Protein 2R18 (pdb70)

Structure (mmCIF, N/CA/C/O backbone):
data_2R18
#
_entry.id   2R18
#
_cell.length_a   68.316
_cell.length_b   68.316
_cell.length_c   71.295
_cell.angle_alpha   90.00
_cell.angle_beta   90.00
_cell.angle_gamma   90.00
#
_symmetry.space_group_name_H-M   'P 41 21 2'
#
loop_
_entity.id
_entity.type
_entity.pdbx_description
1 polymer 'Capsid assembly protein VP3'
2 water water
#
loop_
_atom_site.group_PDB
_atom_site.id
_atom_site.type_symbol
_atom_site.label_atom_id
_atom_site.label_alt_id
_atom_site.label_comp_id
_atom_site.label_asym_id
_atom_site.label_entity_id
_atom_site.label_seq_id
_atom_site.pdbx_PDB_ins_code
_atom_site.Cartn_x
_atom_site.Cartn_y
_atom_site.Cartn_z
_atom_site.occupancy
_atom_site.B_iso_or_equiv
_atom_site.auth_seq_id
_atom_site.auth_comp_id
_atom_site.auth_asym_id
_atom_site.auth_atom_id
_atom_site.pdbx_PDB_model_num
ATOM 1 N N . THR A 1 10 ? 52.996 -12.993 46.614 1.00 67.40 92 THR A 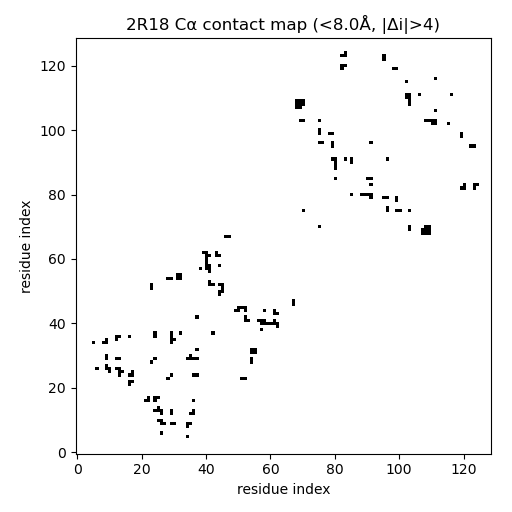N 1
ATOM 2 C CA . THR A 1 10 ? 51.822 -13.376 47.458 1.00 67.40 92 THR A CA 1
ATOM 3 C C . THR A 1 10 ? 50.508 -13.222 46.686 1.00 67.15 92 THR A C 1
ATOM 4 O O . THR A 1 10 ? 50.289 -12.194 46.039 1.00 67.25 92 THR A O 1
ATOM 8 N N . PRO A 1 11 ? 49.631 -14.247 46.749 1.00 66.89 93 PRO A N 1
ATOM 9 C CA . PRO A 1 11 ? 48.313 -14.188 46.098 1.00 66.48 93 PRO A CA 1
ATOM 10 C C . PRO A 1 11 ? 47.379 -13.122 46.694 1.00 65.94 93 PRO A C 1
ATOM 11 O O . PRO A 1 11 ? 46.410 -12.724 46.045 1.00 65.86 93 PRO A O 1
ATOM 15 N N . GLU A 1 12 ? 47.678 -12.678 47.916 1.00 65.27 94 GLU A N 1
ATOM 16 C CA . GLU A 1 12 ? 46.941 -11.606 48.590 1.00 64.50 94 GLU A CA 1
ATOM 17 C C . GLU A 1 12 ? 47.197 -10.243 47.942 1.00 63.60 94 GLU A C 1
ATOM 18 O O . GLU A 1 12 ? 46.259 -9.495 47.671 1.00 63.39 94 GLU A O 1
ATOM 24 N N . GLU A 1 13 ? 48.467 -9.927 47.702 1.00 62.61 95 GLU A N 1
ATOM 25 C CA . GLU A 1 13 ? 48.841 -8.661 47.082 1.00 61.53 95 GLU A CA 1
ATOM 26 C C . GLU A 1 13 ? 48.447 -8.663 45.607 1.00 60.27 95 GLU A C 1
ATOM 27 O O . GLU A 1 13 ? 48.055 -7.632 45.063 1.00 60.12 95 GLU A O 1
ATOM 33 N N . ALA A 1 14 ? 48.539 -9.836 44.982 1.00 58.86 96 ALA A N 1
ATOM 34 C CA . ALA A 1 14 ? 48.121 -10.043 43.598 1.00 57.69 96 ALA A CA 1
ATOM 35 C C . ALA A 1 14 ? 46.608 -9.914 43.450 1.00 56.77 96 ALA A C 1
ATOM 36 O O . ALA A 1 14 ? 46.099 -9.646 42.358 1.00 56.64 96 ALA A O 1
ATOM 38 N N . GLN A 1 15 ? 45.905 -10.106 44.562 1.00 55.63 97 GLN A N 1
ATOM 39 C CA . GLN A 1 15 ? 44.456 -9.963 44.624 1.00 54.53 97 GLN A CA 1
ATOM 40 C C . GLN A 1 15 ? 44.040 -8.515 44.847 1.00 53.17 97 GLN A C 1
ATOM 41 O O . GLN A 1 15 ? 43.029 -8.071 44.308 1.00 52.75 97 GLN A O 1
ATOM 47 N N . ARG A 1 16 ? 44.820 -7.791 45.648 1.00 51.93 98 ARG A N 1
ATOM 48 C CA . ARG A 1 16 ? 44.568 -6.379 45.926 1.00 50.87 98 ARG A CA 1
ATOM 49 C C . ARG A 1 16 ? 44.867 -5.514 44.703 1.00 49.89 98 ARG A C 1
ATOM 50 O O . ARG A 1 16 ? 44.156 -4.544 44.439 1.00 49.80 98 ARG A O 1
ATOM 58 N N . GLU A 1 17 ? 45.914 -5.874 43.960 1.00 48.61 99 GLU A N 1
ATOM 59 C CA . GLU A 1 17 ? 46.285 -5.158 42.736 1.00 47.68 99 GLU A CA 1
ATOM 60 C C . GLU A 1 17 ? 45.234 -5.344 41.628 1.00 46.41 99 GLU A C 1
ATOM 61 O O . GLU A 1 17 ? 44.825 -4.377 40.984 1.00 46.22 99 GLU A O 1
ATOM 67 N N . LYS A 1 18 ? 44.792 -6.587 41.444 1.00 44.98 100 LYS A N 1
ATOM 68 C CA . LYS A 1 18 ? 43.720 -6.941 40.517 1.00 43.80 100 LYS A CA 1
ATOM 69 C C . LYS A 1 18 ? 42.407 -6.177 40.773 1.00 42.82 100 LYS A C 1
ATOM 70 O O . LYS A 1 18 ? 41.829 -5.629 39.833 1.00 42.53 100 LYS A O 1
ATOM 76 N N . ASP A 1 19 ? 41.942 -6.149 42.029 1.00 41.43 101 ASP A N 1
ATOM 77 C CA . ASP A 1 19 ? 40.760 -5.371 42.418 1.00 40.09 101 ASP A CA 1
ATOM 78 C C . ASP A 1 19 ? 40.932 -3.887 42.138 1.00 38.87 101 ASP A C 1
ATOM 79 O O . ASP A 1 19 ? 40.003 -3.217 41.694 1.00 38.04 101 ASP A O 1
ATOM 84 N N . THR A 1 20 ? 42.124 -3.379 42.436 1.00 37.88 102 THR A N 1
ATOM 85 C CA . THR A 1 20 ? 42.485 -1.983 42.184 1.00 37.05 102 THR A CA 1
ATOM 86 C C . THR A 1 20 ? 42.519 -1.666 40.685 1.00 36.26 102 THR A C 1
ATOM 87 O O . THR A 1 20 ? 42.083 -0.600 40.266 1.00 36.11 102 THR A O 1
ATOM 91 N N . ARG A 1 21 ? 43.041 -2.605 39.902 1.00 35.78 103 ARG A N 1
ATOM 92 C CA . ARG A 1 21 ? 43.125 -2.484 38.450 1.00 35.91 103 ARG A CA 1
ATOM 93 C C . ARG A 1 21 ? 41.719 -2.431 37.839 1.00 35.03 103 ARG A C 1
ATOM 94 O O . ARG A 1 21 ? 41.403 -1.507 37.084 1.00 34.94 103 ARG A O 1
ATOM 102 N N . ILE A 1 22 ? 40.867 -3.391 38.198 1.00 34.34 104 ILE A N 1
ATOM 103 C CA . ILE A 1 22 ? 39.506 -3.440 37.664 1.00 33.69 104 ILE A CA 1
ATOM 104 C C . ILE A 1 22 ? 38.717 -2.199 38.064 1.00 34.19 104 ILE A C 1
ATOM 105 O O . ILE A 1 22 ? 38.017 -1.607 37.242 1.00 34.61 104 ILE A O 1
ATOM 110 N N . SER A 1 23 ? 38.853 -1.799 39.323 1.00 34.46 105 SER A N 1
ATOM 111 C CA . SER A 1 23 ? 38.165 -0.636 39.844 1.00 34.46 105 SER A CA 1
ATOM 112 C C . SER A 1 23 ? 38.569 0.655 39.137 1.00 34.48 105 SER A C 1
ATOM 113 O O . SER A 1 23 ? 37.714 1.458 38.812 1.00 34.76 105 SER A O 1
ATOM 116 N N . LYS A 1 24 ? 39.865 0.856 38.929 1.00 35.17 106 LYS A N 1
ATOM 117 C CA . LYS A 1 24 ? 40.372 2.007 38.171 1.00 36.29 106 LYS A CA 1
ATOM 118 C C . LYS A 1 24 ? 39.772 2.091 36.766 1.00 36.35 106 LYS A C 1
ATOM 119 O O . LYS A 1 24 ? 39.386 3.174 36.316 1.00 36.37 106 LYS A O 1
ATOM 125 N N . LYS A 1 25 ? 39.710 0.944 36.087 1.00 36.52 107 LYS A N 1
ATOM 126 C CA . LYS A 1 25 ? 39.105 0.858 34.764 1.00 36.75 107 LYS A CA 1
ATOM 127 C C . LYS A 1 25 ? 37.645 1.310 34.791 1.00 36.94 107 LYS A C 1
ATOM 128 O O . LYS A 1 25 ? 37.254 2.109 33.964 1.00 36.86 107 LYS A O 1
ATOM 134 N N . MET A 1 26 ? 36.862 0.823 35.757 1.00 37.54 108 MET A N 1
ATOM 135 C CA . MET A 1 26 ? 35.436 1.176 35.875 1.00 38.10 108 MET A CA 1
ATOM 136 C C . MET A 1 26 ? 35.172 2.642 36.216 1.00 38.52 108 MET A C 1
ATOM 137 O O . MET A 1 26 ? 34.231 3.240 35.697 1.00 38.66 108 MET A O 1
ATOM 142 N N . GLU A 1 27 ? 35.979 3.209 37.107 1.00 39.13 109 GLU A N 1
ATOM 143 C CA . GLU A 1 27 ? 35.814 4.608 37.521 1.00 40.52 109 GLU A CA 1
ATOM 144 C C . GLU A 1 27 ? 36.275 5.632 36.456 1.00 40.22 109 GLU A C 1
ATOM 145 O O . GLU A 1 27 ? 35.709 6.728 36.350 1.00 39.87 109 GLU A O 1
ATOM 151 N N . THR A 1 28 ? 37.276 5.258 35.661 1.00 40.45 110 THR A N 1
ATOM 152 C CA . THR A 1 28 ? 37.676 6.046 34.485 1.00 41.08 110 THR A CA 1
ATOM 153 C C . THR A 1 28 ? 36.469 6.239 33.536 1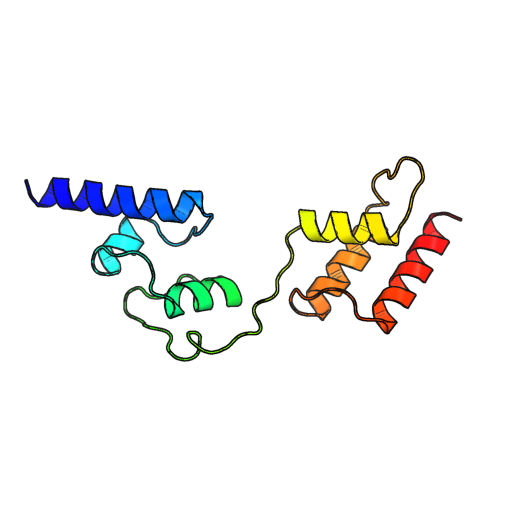.00 41.14 110 THR A C 1
ATOM 154 O O . THR A 1 28 ? 36.305 7.292 32.931 1.00 41.21 110 THR A O 1
ATOM 158 N N . MET A 1 29 ? 35.603 5.229 33.472 1.00 41.34 111 MET A N 1
ATOM 159 C CA . MET A 1 29 ? 34.363 5.279 32.704 1.00 42.08 111 MET A CA 1
ATOM 160 C C . MET A 1 29 ? 33.197 5.947 33.432 1.00 41.14 111 MET A C 1
ATOM 161 O O . MET A 1 29 ? 32.105 6.075 32.872 1.00 41.06 111 MET A O 1
ATOM 166 N N . GLY A 1 30 ? 33.414 6.346 34.687 1.00 40.30 112 GLY A N 1
ATOM 167 C CA . GLY A 1 30 ? 32.376 7.009 35.465 1.00 38.49 112 GLY A CA 1
ATOM 168 C C . GLY A 1 30 ? 31.439 6.016 36.122 1.00 37.71 112 GLY A C 1
ATOM 169 O O . GLY A 1 30 ? 30.325 6.363 36.472 1.00 37.90 112 GLY A O 1
ATOM 170 N N . ILE A 1 31 ? 31.889 4.775 36.273 1.00 36.97 113 ILE A N 1
ATOM 171 C CA . ILE A 1 31 ? 31.108 3.744 36.951 1.00 36.42 113 ILE A CA 1
ATOM 172 C C . ILE A 1 31 ? 31.534 3.758 38.436 1.00 36.45 113 ILE A C 1
ATOM 173 O O . ILE A 1 31 ? 32.409 2.997 38.873 1.00 35.27 113 ILE A O 1
ATOM 178 N N . TYR A 1 32 ? 30.904 4.651 39.194 1.00 36.78 114 TYR A N 1
ATOM 179 C CA . TYR A 1 32 ? 31.459 5.086 40.466 1.00 37.19 114 TYR A CA 1
ATOM 180 C C . TYR A 1 32 ? 31.277 4.103 41.617 1.00 37.37 114 TYR A C 1
ATOM 181 O O . TYR A 1 32 ? 32.059 4.129 42.557 1.00 37.85 114 TYR A O 1
ATOM 190 N N . PHE A 1 33 ? 30.267 3.236 41.552 1.00 37.08 115 PHE A N 1
ATOM 191 C CA . PHE A 1 33 ? 30.057 2.258 42.617 1.00 37.00 115 PHE A CA 1
ATOM 192 C C . PHE A 1 33 ? 31.187 1.205 42.670 1.00 37.17 115 PHE A C 1
ATOM 193 O O . PHE A 1 33 ? 31.45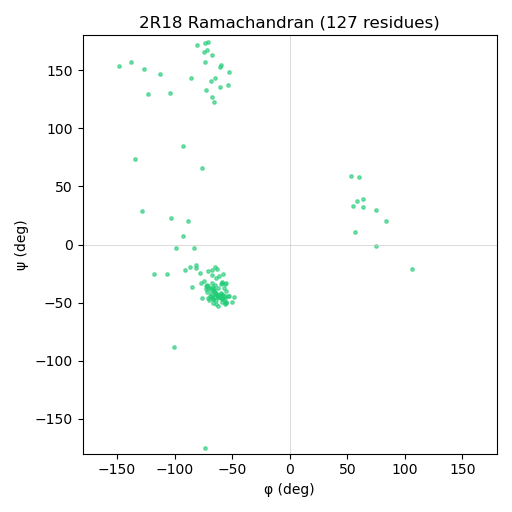2 0.602 43.739 1.00 37.54 115 PHE A O 1
ATOM 201 N N . ALA A 1 34 ? 31.833 0.985 41.524 1.00 35.87 116 ALA A N 1
ATOM 202 C CA . ALA A 1 34 ? 32.843 -0.076 41.368 1.00 35.19 116 ALA A CA 1
ATOM 203 C C . ALA A 1 34 ? 34.186 0.259 42.006 1.00 34.41 116 ALA A C 1
ATOM 204 O O . ALA A 1 34 ? 35.198 0.406 41.309 1.00 35.11 116 ALA A O 1
ATOM 206 N N . THR A 1 35 ? 34.182 0.357 43.337 1.00 32.73 117 THR A N 1
ATOM 207 C CA . THR A 1 35 ? 35.376 0.553 44.148 1.00 30.91 117 THR A CA 1
ATOM 208 C C . THR A 1 35 ? 36.132 -0.761 44.203 1.00 29.95 117 THR A C 1
ATOM 209 O O . THR A 1 35 ? 35.565 -1.778 43.842 1.00 29.79 117 THR A O 1
ATOM 213 N N . PRO A 1 36 ? 37.410 -0.754 44.656 1.00 29.35 118 PRO A N 1
ATOM 214 C CA . PRO A 1 36 ? 38.123 -2.028 44.815 1.00 29.66 118 PRO A CA 1
ATOM 215 C C . PRO A 1 36 ? 37.424 -3.003 45.772 1.00 30.46 118 PRO A C 1
ATOM 216 O O . PRO A 1 36 ? 37.482 -4.215 45.563 1.00 30.70 118 PRO A O 1
ATOM 220 N N . GLU A 1 37 ? 36.753 -2.479 46.797 1.00 31.57 119 GLU A N 1
ATOM 221 C CA . GLU A 1 37 ? 35.995 -3.298 47.755 1.00 31.98 119 GLU A CA 1
ATOM 222 C C . GLU A 1 37 ? 34.738 -3.869 47.103 1.00 32.12 119 GLU A C 1
ATOM 223 O O . GLU A 1 37 ? 34.441 -5.057 47.272 1.00 32.33 119 GLU A O 1
ATOM 229 N N . TRP A 1 38 ? 33.994 -3.037 46.372 1.00 31.95 120 TRP A N 1
ATOM 230 C CA . TRP A 1 38 ? 32.860 -3.557 45.583 1.00 32.43 120 TRP A CA 1
ATOM 231 C C . TRP A 1 38 ? 33.299 -4.697 44.659 1.00 32.45 120 TRP A C 1
ATOM 232 O O . TRP A 1 38 ? 32.615 -5.720 44.582 1.00 32.15 120 TRP A O 1
ATOM 243 N N . VAL A 1 39 ? 34.435 -4.513 43.976 1.00 33.11 121 VAL A N 1
ATOM 244 C CA . VAL A 1 39 ? 35.006 -5.521 43.054 1.00 33.06 121 VAL A CA 1
ATOM 245 C C . VAL A 1 39 ? 35.439 -6.822 43.765 1.00 33.56 121 VAL A C 1
ATOM 246 O O . VAL A 1 39 ? 35.202 -7.931 43.251 1.00 33.44 121 VAL A O 1
ATOM 250 N N . ALA A 1 40 ? 36.075 -6.693 44.933 1.00 33.73 122 ALA A N 1
ATOM 251 C CA . ALA A 1 40 ? 36.396 -7.858 45.782 1.00 33.75 122 ALA A CA 1
ATOM 252 C C . ALA A 1 40 ? 35.123 -8.639 46.119 1.00 33.70 122 ALA A C 1
ATOM 253 O O . ALA A 1 40 ? 35.057 -9.839 45.901 1.00 34.16 122 ALA A O 1
ATOM 255 N N . LEU A 1 41 ? 34.109 -7.937 46.615 1.00 33.56 123 LEU A N 1
ATOM 256 C CA . LEU A 1 41 ? 32.831 -8.535 46.991 1.00 33.56 123 LEU A CA 1
ATOM 257 C C . LEU A 1 41 ? 32.106 -9.200 45.819 1.00 33.88 123 LEU A C 1
ATOM 258 O O . LEU A 1 41 ? 31.300 -10.122 46.014 1.00 34.00 123 LEU A O 1
ATOM 263 N N . ASN A 1 42 ? 32.376 -8.711 44.614 1.00 34.12 124 ASN A N 1
ATOM 264 C CA . ASN A 1 42 ? 31.764 -9.238 43.403 1.00 34.53 124 ASN A CA 1
ATOM 265 C C . ASN A 1 42 ? 32.555 -10.404 42.806 1.00 35.03 124 ASN A C 1
ATOM 266 O O . ASN A 1 42 ? 32.403 -10.737 41.647 1.00 35.86 124 ASN A O 1
ATOM 271 N N . GLY A 1 43 ? 33.390 -11.041 43.615 1.00 35.90 125 GLY A N 1
ATOM 272 C CA . GLY A 1 43 ? 34.171 -12.181 43.164 1.00 35.93 125 GLY A CA 1
ATOM 273 C C . GLY A 1 43 ? 35.329 -11.791 42.271 1.00 36.26 125 GLY A C 1
ATOM 274 O O . GLY A 1 43 ? 35.744 -12.583 41.423 1.00 36.30 125 GLY A O 1
ATOM 275 N N . HIS A 1 44 ? 35.859 -10.582 42.485 1.00 36.51 126 HIS A N 1
ATOM 276 C CA . HIS A 1 44 ? 37.042 -10.067 41.771 1.00 36.85 126 HIS A CA 1
ATOM 277 C C . HIS A 1 44 ? 36.798 -9.905 40.260 1.00 36.60 126 HIS A C 1
ATOM 278 O O . HIS A 1 44 ? 37.663 -10.199 39.438 1.00 36.86 126 HIS A O 1
ATOM 285 N N . ARG A 1 45 ? 35.601 -9.444 39.915 1.00 36.45 127 ARG A N 1
ATOM 286 C CA . ARG A 1 45 ? 35.230 -9.170 38.541 1.00 36.48 127 ARG A CA 1
ATOM 287 C C . ARG A 1 45 ? 34.458 -7.857 38.504 1.00 35.74 127 ARG A C 1
ATOM 288 O O . ARG A 1 45 ? 33.888 -7.421 39.521 1.00 36.20 127 ARG A O 1
ATOM 296 N N . GLY A 1 46 ? 34.449 -7.218 37.340 1.00 34.67 128 GLY A N 1
ATOM 297 C CA . GLY A 1 46 ? 33.677 -6.002 37.143 1.00 33.15 128 GLY A CA 1
ATOM 298 C C . GLY A 1 46 ? 32.214 -6.367 37.119 1.00 32.38 128 GLY A C 1
ATOM 299 O O . GLY A 1 46 ? 31.875 -7.546 37.153 1.00 32.13 128 GLY A O 1
ATOM 300 N N . PRO A 1 47 ? 31.336 -5.359 37.070 1.00 32.40 129 PRO A N 1
ATOM 301 C CA . PRO A 1 47 ? 29.889 -5.605 37.081 1.00 32.48 129 PRO A CA 1
ATOM 302 C C . PRO A 1 47 ? 29.390 -6.352 35.847 1.00 32.54 129 PRO A C 1
ATOM 303 O O . PRO A 1 47 ? 29.920 -6.167 34.742 1.00 32.95 129 PRO A O 1
ATOM 307 N N . SER A 1 48 ? 28.415 -7.229 36.065 1.00 32.06 130 SER A N 1
ATOM 308 C CA . SER A 1 48 ? 27.711 -7.923 35.004 1.00 31.72 130 SER A CA 1
ATOM 309 C C . SER A 1 48 ? 26.797 -6.916 34.295 1.00 30.98 130 SER A C 1
ATOM 310 O O . SER A 1 48 ? 26.621 -5.811 34.790 1.00 31.36 130 SER A O 1
ATOM 313 N N . PRO A 1 49 ? 26.241 -7.277 33.126 1.00 30.56 131 PRO A N 1
ATOM 314 C CA . PRO A 1 49 ? 25.295 -6.400 32.414 1.00 30.27 131 PRO A CA 1
ATOM 315 C C . PRO A 1 49 ? 24.112 -5.900 33.265 1.00 29.59 131 PRO A C 1
ATOM 316 O O . PRO A 1 49 ? 23.762 -4.723 33.195 1.00 29.48 131 PRO A O 1
ATOM 320 N N . GLY A 1 50 ? 23.509 -6.795 34.046 1.00 29.37 132 GLY A N 1
ATOM 321 C CA . GLY A 1 50 ? 22.394 -6.456 34.931 1.00 29.25 132 GLY A CA 1
ATOM 322 C C . GLY A 1 50 ? 22.743 -5.501 36.058 1.00 29.41 132 GLY A C 1
ATOM 323 O O . GLY A 1 50 ? 21.976 -4.592 36.344 1.00 29.40 132 GLY A O 1
ATOM 324 N N . GLN A 1 51 ? 23.900 -5.703 36.686 1.00 29.86 133 GLN A N 1
ATOM 325 C CA . GLN A 1 51 ? 24.398 -4.802 37.739 1.00 30.86 133 GLN A CA 1
ATOM 326 C C . GLN A 1 51 ? 24.640 -3.392 37.213 1.00 31.29 133 GLN A C 1
ATOM 327 O O . GLN A 1 51 ? 24.257 -2.420 37.862 1.00 30.83 133 GLN A O 1
ATOM 333 N N . LEU A 1 52 ? 25.271 -3.282 36.036 1.00 32.21 134 LEU A N 1
ATOM 334 C CA . LEU A 1 52 ? 25.483 -1.971 35.393 1.00 32.68 134 LEU A CA 1
ATOM 335 C C . LEU A 1 52 ? 24.183 -1.252 35.064 1.00 32.60 134 LEU A C 1
ATOM 336 O O . LEU A 1 52 ? 24.053 -0.062 35.327 1.00 33.16 134 LEU A O 1
ATOM 341 N N . LYS A 1 53 ? 23.232 -1.980 34.491 1.00 32.50 135 LYS A N 1
ATOM 342 C CA . LYS A 1 53 ? 21.970 -1.395 34.063 1.00 33.31 135 LYS A CA 1
ATOM 343 C C . LYS A 1 53 ? 21.031 -1.042 35.212 1.00 32.82 135 LYS A C 1
ATOM 344 O O . LYS A 1 53 ? 20.296 -0.058 35.130 1.00 32.28 135 LYS A O 1
ATOM 350 N N . TYR A 1 54 ? 21.029 -1.868 36.256 1.00 33.33 136 TYR A N 1
ATOM 351 C CA . TYR A 1 54 ? 20.382 -1.501 37.519 1.00 33.78 136 TYR A CA 1
ATOM 352 C C . TYR A 1 54 ? 20.934 -0.179 38.054 1.00 33.81 136 TYR A C 1
ATOM 353 O O . TYR A 1 54 ? 20.168 0.722 38.380 1.00 33.87 136 TYR A O 1
ATOM 362 N N . TRP A 1 55 ? 22.257 -0.058 38.129 1.00 33.89 137 TRP A N 1
ATOM 363 C CA . TRP A 1 55 ? 22.867 1.188 38.618 1.00 34.33 137 TRP A CA 1
ATOM 364 C C . TRP A 1 55 ? 22.524 2.378 37.710 1.00 34.71 137 TRP A C 1
ATOM 365 O O . TRP A 1 55 ? 22.047 3.411 38.178 1.00 35.39 137 TRP A O 1
ATOM 376 N N . GLN A 1 56 ? 22.788 2.224 36.421 1.00 34.60 138 GLN A N 1
ATOM 377 C CA . GLN A 1 56 ? 22.464 3.243 35.438 1.00 34.57 138 GLN A CA 1
ATOM 378 C C . GLN A 1 56 ? 21.027 3.782 35.561 1.00 34.34 138 GLN A C 1
ATOM 379 O O . GLN A 1 56 ? 20.823 4.994 35.523 1.00 34.08 138 GLN A O 1
ATOM 385 N N . ASN A 1 57 ? 20.056 2.884 35.721 1.00 34.39 139 ASN A N 1
ATOM 386 C CA . ASN A 1 57 ? 18.632 3.241 35.735 1.00 35.03 139 ASN A CA 1
ATOM 387 C C . ASN A 1 57 ? 18.047 3.663 37.090 1.00 35.50 139 ASN A C 1
ATOM 388 O O . ASN A 1 57 ? 16.979 4.290 37.123 1.00 35.89 139 ASN A O 1
ATOM 393 N N . THR A 1 58 ? 18.713 3.306 38.196 1.00 35.54 140 THR A N 1
ATOM 394 C CA . THR A 1 58 ? 18.231 3.628 39.554 1.00 35.15 140 THR A CA 1
ATOM 395 C C . THR A 1 58 ? 19.183 4.539 40.332 1.00 35.65 140 THR A C 1
ATOM 396 O O . THR A 1 58 ? 18.754 5.253 41.240 1.00 35.83 140 THR A O 1
ATOM 400 N N . ARG A 1 59 ? 20.468 4.498 39.977 1.00 35.96 141 ARG A N 1
ATOM 401 C CA . ARG A 1 59 ? 21.558 5.136 40.747 1.00 36.29 141 ARG A CA 1
ATOM 402 C C . ARG A 1 59 ? 21.684 4.659 42.203 1.00 36.55 141 ARG A C 1
ATOM 403 O O . ARG A 1 59 ? 21.987 5.441 43.103 1.00 36.83 141 ARG A O 1
ATOM 411 N N . GLU A 1 60 ? 21.445 3.370 42.411 1.00 36.59 142 GLU A N 1
ATOM 412 C CA . GLU A 1 60 ? 21.678 2.734 43.696 1.00 37.05 142 GLU A CA 1
ATOM 413 C C . GLU A 1 60 ? 22.822 1.752 43.501 1.00 37.37 142 GLU A C 1
ATOM 414 O O . GLU A 1 60 ? 23.003 1.218 42.396 1.00 37.90 142 GLU A O 1
ATOM 420 N N . ILE A 1 61 ? 23.637 1.566 44.536 1.00 37.09 143 ILE A N 1
ATOM 421 C CA . ILE A 1 61 ? 24.772 0.657 44.447 1.00 36.94 143 ILE A CA 1
ATOM 422 C C . ILE A 1 61 ? 24.228 -0.765 44.271 1.00 37.07 143 ILE A C 1
ATOM 423 O O . ILE A 1 61 ? 23.422 -1.220 45.083 1.00 36.77 143 ILE A O 1
ATOM 428 N N . PRO A 1 62 ? 24.626 -1.449 43.178 1.00 37.06 144 PRO A N 1
ATOM 429 C CA . PRO A 1 62 ? 24.149 -2.821 42.952 1.00 37.33 144 PRO A CA 1
ATOM 430 C C . PRO A 1 62 ? 24.736 -3.741 43.995 1.00 37.41 144 PRO A C 1
ATOM 431 O O . PRO A 1 62 ? 25.912 -3.584 44.349 1.00 37.77 144 PRO A O 1
ATOM 435 N N . ASP A 1 63 ? 23.931 -4.680 44.480 1.00 37.75 145 ASP A N 1
ATOM 436 C CA . ASP A 1 63 ? 24.403 -5.697 45.419 1.00 38.55 145 ASP A CA 1
ATOM 437 C C . ASP A 1 63 ? 25.377 -6.568 44.629 1.00 38.71 145 ASP A C 1
ATOM 438 O O . ASP A 1 63 ? 25.043 -7.019 43.537 1.00 38.50 145 ASP A O 1
ATOM 443 N N . PRO A 1 64 ? 26.610 -6.747 45.145 1.00 39.20 146 PRO A N 1
ATOM 444 C CA . PRO A 1 64 ? 27.576 -7.674 44.543 1.00 39.54 146 PRO A CA 1
ATOM 445 C C . PRO A 1 64 ? 27.059 -9.104 44.462 1.00 40.18 146 PRO A C 1
ATOM 446 O O . PRO A 1 64 ? 27.511 -9.872 43.614 1.00 40.61 146 PRO A O 1
ATOM 450 N N . ASN A 1 65 ? 26.126 -9.454 45.342 1.00 41.03 147 ASN A N 1
ATOM 451 C CA . ASN A 1 65 ? 25.506 -10.777 45.359 1.00 42.01 147 ASN A CA 1
ATOM 452 C C . ASN A 1 65 ? 24.099 -10.825 44.760 1.00 42.67 147 ASN A C 1
ATOM 453 O O . ASN A 1 65 ? 23.310 -11.712 45.092 1.00 42.78 147 ASN A O 1
ATOM 458 N N . GLU A 1 66 ? 23.783 -9.860 43.899 1.00 43.35 148 GLU A N 1
ATOM 459 C CA . GLU A 1 66 ? 22.562 -9.901 43.097 1.00 44.37 148 GLU A CA 1
ATOM 460 C C . GLU A 1 66 ? 22.920 -9.720 41.617 1.00 44.74 148 GLU A C 1
ATOM 461 O O . GLU A 1 66 ? 23.919 -9.083 41.275 1.00 45.05 148 GLU A O 1
ATOM 467 N N . ASP A 1 67 ? 22.091 -10.296 40.756 1.00 45.23 149 ASP A N 1
ATOM 468 C CA . ASP A 1 67 ? 22.368 -10.438 39.330 1.00 45.59 149 ASP A CA 1
ATOM 469 C C . ASP A 1 67 ? 21.531 -9.489 38.457 1.00 45.75 149 ASP A C 1
ATOM 470 O O . ASP A 1 67 ? 21.937 -9.145 37.342 1.00 45.66 149 ASP A O 1
ATOM 475 N N . TYR A 1 68 ? 20.372 -9.083 38.987 1.00 45.79 150 TYR A N 1
ATOM 476 C CA . TYR A 1 68 ? 19.393 -8.144 38.355 1.00 45.73 150 TYR A CA 1
ATOM 477 C C . TYR A 1 68 ? 18.954 -8.544 36.954 1.00 46.18 150 TYR A C 1
ATOM 478 O O . TYR A 1 68 ? 19.127 -7.807 36.001 1.00 46.05 150 TYR A O 1
ATOM 487 N N . LEU A 1 69 ? 18.368 -9.735 36.856 1.00 46.98 151 LEU A N 1
ATOM 488 C CA . LEU A 1 69 ? 17.937 -10.307 35.57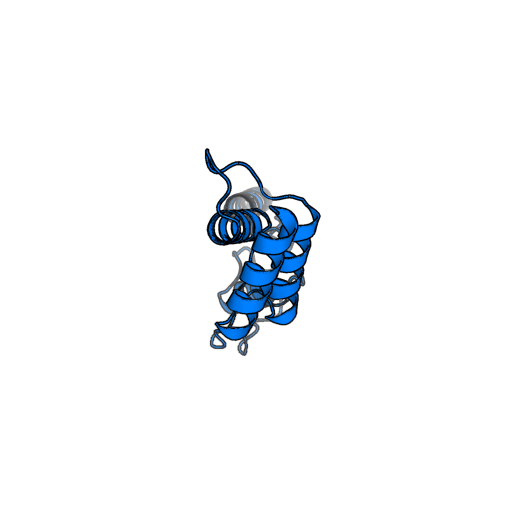4 1.00 47.86 151 LEU A CA 1
ATOM 489 C C . LEU A 1 69 ? 16.840 -9.515 34.843 1.00 48.45 151 LEU A C 1
ATOM 490 O O . LEU A 1 69 ? 16.688 -9.646 33.622 1.00 48.62 151 LEU A O 1
ATOM 495 N N . ASP A 1 70 ? 16.083 -8.672 35.582 1.00 49.38 152 ASP A N 1
ATOM 496 C CA . ASP A 1 70 ? 15.017 -7.884 34.973 1.00 50.26 152 ASP A CA 1
ATOM 497 C C . ASP A 1 70 ? 15.575 -6.637 34.298 1.00 50.62 152 ASP A C 1
ATOM 498 O O . ASP A 1 70 ? 14.908 -6.027 33.466 1.00 50.97 152 ASP A O 1
ATOM 503 N N . TYR A 1 71 ? 16.798 -6.268 34.662 1.00 51.28 153 TYR A N 1
ATOM 504 C CA . TYR A 1 71 ? 17.454 -5.080 34.132 1.00 51.82 153 TYR A CA 1
ATOM 505 C C . TYR A 1 71 ? 18.427 -5.440 32.999 1.00 52.55 153 TYR A C 1
ATOM 506 O O . TYR A 1 71 ? 19.032 -4.558 32.385 1.00 52.43 153 TYR A O 1
ATOM 515 N N . VAL A 1 72 ? 18.573 -6.740 32.732 1.00 53.56 154 VAL A N 1
ATOM 516 C CA . VAL A 1 72 ? 19.431 -7.241 31.659 1.00 54.67 154 VAL A CA 1
ATOM 517 C C . VAL A 1 72 ? 18.713 -7.038 30.317 1.00 55.53 154 VAL A C 1
ATOM 518 O O . VAL A 1 72 ? 19.358 -6.772 29.300 1.00 55.63 154 VAL A O 1
ATOM 522 N N . HIS A 1 73 ? 17.384 -7.147 30.325 1.00 56.61 155 HIS A N 1
ATOM 523 C CA . HIS A 1 73 ? 16.587 -6.992 29.102 1.00 57.60 155 HIS A CA 1
ATOM 524 C C . HIS A 1 73 ? 15.424 -5.995 29.202 1.00 58.14 155 HIS A C 1
ATOM 525 O O . HIS A 1 73 ? 14.409 -6.134 28.509 1.00 58.32 155 HIS A O 1
ATOM 532 N N . ALA A 1 74 ? 15.581 -4.997 30.066 1.00 58.77 156 ALA A N 1
ATOM 533 C CA . ALA A 1 74 ? 14.711 -3.825 30.061 1.00 59.32 156 ALA A CA 1
ATOM 534 C C . ALA A 1 74 ? 15.512 -2.698 29.428 1.00 59.57 156 ALA A C 1
ATOM 535 O O . ALA A 1 74 ? 16.664 -2.471 29.818 1.00 59.58 156 ALA A O 1
ATOM 537 N N . GLU A 1 75 ? 14.920 -2.003 28.451 1.00 59.73 157 GLU A N 1
ATOM 538 C CA . GLU A 1 75 ? 15.649 -0.951 27.726 1.00 59.72 157 GLU A CA 1
ATOM 539 C C . GLU A 1 75 ? 14.881 0.368 27.510 1.00 59.34 157 GLU A C 1
ATOM 540 O O . GLU A 1 75 ? 14.429 0.671 26.401 1.00 59.45 157 GLU A O 1
ATOM 546 N N . LYS A 1 76 ? 14.737 1.135 28.590 1.00 58.73 158 LYS A N 1
ATOM 547 C CA . LYS A 1 76 ? 14.310 2.535 28.522 1.00 58.04 158 LYS A CA 1
ATOM 548 C C . LYS A 1 76 ? 15.605 3.354 28.652 1.00 57.26 158 LYS A C 1
ATOM 549 O O . LYS A 1 76 ? 16.228 3.694 27.646 1.00 57.45 158 LYS A O 1
ATOM 555 N N . SER A 1 77 ? 16.001 3.651 29.890 1.00 56.07 159 SER A N 1
ATOM 556 C CA . SER A 1 77 ? 17.389 4.001 30.250 1.00 54.91 159 SER A CA 1
ATOM 557 C C . SER A 1 77 ? 17.935 5.392 29.885 1.00 53.70 159 SER A C 1
ATOM 558 O O . SER A 1 77 ? 19.085 5.707 30.242 1.00 53.82 159 SER A O 1
ATOM 561 N N . ARG A 1 78 ? 17.127 6.220 29.219 1.00 51.56 160 ARG 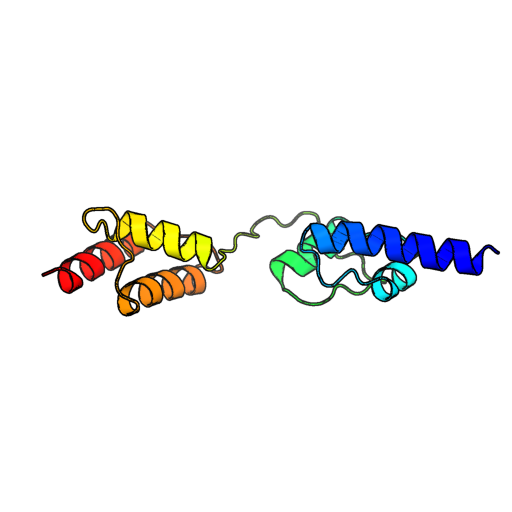A N 1
ATOM 562 C CA . ARG A 1 78 ? 17.550 7.577 28.841 1.00 49.82 160 ARG A CA 1
ATOM 563 C C . ARG A 1 78 ? 17.643 8.582 30.012 1.00 47.87 160 ARG A C 1
ATOM 564 O O . ARG A 1 78 ? 16.728 8.683 30.825 1.00 47.18 160 ARG A O 1
ATOM 572 N N . LEU A 1 79 ? 18.759 9.314 30.062 1.00 46.20 161 LEU A N 1
ATOM 573 C CA . LEU A 1 79 ? 19.051 10.340 31.080 1.00 45.26 161 LEU A CA 1
ATOM 574 C C . LEU A 1 79 ? 19.905 11.458 30.484 1.00 44.77 161 LEU A C 1
ATOM 575 O O . LEU A 1 79 ? 20.647 11.212 29.544 1.00 45.25 161 LEU A O 1
ATOM 580 N N . ALA A 1 80 ? 19.815 12.667 31.043 1.00 43.91 162 ALA A N 1
ATOM 581 C CA . ALA A 1 80 ? 20.578 13.824 30.562 1.00 43.18 162 ALA A CA 1
ATOM 582 C C . ALA A 1 80 ? 21.462 14.470 31.626 1.00 43.01 162 ALA A C 1
ATOM 583 O O . ALA A 1 80 ? 21.011 14.789 32.723 1.00 42.90 162 ALA A O 1
ATOM 585 N N . SER A 1 81 ? 22.726 14.675 31.286 1.00 42.80 163 SER A N 1
ATOM 586 C CA . SER A 1 81 ? 23.614 15.463 32.118 1.00 43.02 163 SER A CA 1
ATOM 587 C C . SER A 1 81 ? 23.251 16.945 31.992 1.00 43.21 163 SER A C 1
ATOM 588 O O . SER A 1 81 ? 22.394 17.308 31.177 1.00 43.08 163 SER A O 1
ATOM 591 N N . GLU A 1 82 ? 23.889 17.796 32.795 1.00 43.47 164 GLU A N 1
ATOM 592 C CA . GLU A 1 82 ? 23.665 19.243 32.686 1.00 44.26 164 GLU A CA 1
ATOM 593 C C . GLU A 1 82 ? 24.274 19.842 31.410 1.00 44.09 164 GLU A C 1
ATOM 594 O O . GLU A 1 82 ? 23.842 20.902 30.953 1.00 43.96 164 GLU A O 1
ATOM 600 N N . GLU A 1 83 ? 25.267 19.153 30.844 1.00 44.24 165 GLU A N 1
ATOM 601 C CA . GLU A 1 83 ? 25.819 19.512 29.538 1.00 44.29 165 GLU A CA 1
ATOM 602 C C . GLU A 1 83 ? 24.786 19.285 28.450 1.00 43.61 165 GLU A C 1
ATOM 603 O O . GLU A 1 83 ? 24.536 20.178 27.651 1.00 43.58 165 GLU A O 1
ATOM 609 N N . GLN A 1 84 ? 24.187 18.095 28.429 1.00 42.98 166 GLN A N 1
ATOM 610 C CA . GLN A 1 84 ? 23.142 17.780 27.453 1.00 42.92 166 GLN A CA 1
ATOM 611 C C . GLN A 1 84 ? 21.971 18.756 27.558 1.00 41.72 166 GLN A C 1
ATOM 612 O O . GLN A 1 84 ? 21.499 19.268 26.544 1.00 42.08 166 GLN A O 1
ATOM 618 N N . ILE A 1 85 ? 21.523 19.025 28.785 1.00 40.79 167 ILE A N 1
ATOM 619 C CA . ILE A 1 85 ? 20.457 20.006 29.025 1.00 39.54 167 ILE A CA 1
ATOM 620 C C . ILE A 1 85 ? 20.828 21.393 28.485 1.00 39.00 167 ILE A C 1
ATOM 621 O O . ILE A 1 85 ? 20.004 22.045 27.859 1.00 39.00 167 ILE A O 1
ATOM 626 N N . LEU A 1 86 ? 22.067 21.824 28.708 1.00 38.43 168 LEU A N 1
ATOM 627 C CA . LEU A 1 86 ? 22.541 23.122 28.217 1.00 37.93 168 LEU A CA 1
ATOM 628 C C . LEU A 1 86 ? 22.653 23.191 26.687 1.00 37.94 168 LEU A C 1
ATOM 629 O O . LEU A 1 86 ? 22.435 24.256 26.093 1.00 37.90 168 LEU A O 1
ATOM 634 N N . ARG A 1 87 ? 22.992 22.070 26.057 1.00 37.74 169 ARG A N 1
ATOM 635 C CA . ARG A 1 87 ? 23.072 22.022 24.599 1.00 37.89 169 ARG A CA 1
ATOM 636 C C . ARG A 1 87 ? 21.673 22.040 23.972 1.00 37.68 169 ARG A C 1
ATOM 637 O O . ARG A 1 87 ? 21.455 22.687 22.948 1.00 37.84 169 ARG A O 1
ATOM 639 N N . ALA A 1 88 ? 20.731 21.345 24.605 1.00 37.31 170 ALA A N 1
ATOM 640 C CA . ALA A 1 88 ? 19.329 21.372 24.198 1.00 36.68 170 ALA A CA 1
ATOM 641 C C . ALA A 1 88 ? 18.719 22.767 24.374 1.00 36.58 170 ALA A C 1
ATOM 642 O O . ALA A 1 88 ? 18.028 23.271 23.481 1.00 36.46 170 ALA A O 1
ATOM 644 N N . ALA A 1 89 ? 18.993 23.395 25.515 1.00 36.30 171 ALA A N 1
ATOM 645 C CA . ALA A 1 89 ? 18.478 24.732 25.805 1.00 36.25 171 ALA A CA 1
ATOM 646 C C . ALA A 1 89 ? 19.052 25.800 24.872 1.00 36.28 171 ALA A C 1
ATOM 647 O O . ALA A 1 89 ? 18.343 26.720 24.466 1.00 36.04 171 ALA A O 1
ATOM 649 N N . THR A 1 90 ? 20.333 25.674 24.534 1.00 36.69 172 THR A N 1
ATOM 650 C CA . THR A 1 90 ? 20.998 26.638 23.661 1.00 36.86 172 THR A CA 1
ATOM 651 C C . THR A 1 90 ? 20.449 26.551 22.241 1.00 37.12 172 THR A C 1
ATOM 652 O O . THR A 1 90 ? 20.196 27.579 21.603 1.00 37.10 172 THR A O 1
ATOM 656 N N . SER A 1 91 ? 20.256 25.324 21.765 1.00 37.22 173 SER A N 1
ATOM 657 C CA . SER A 1 91 ? 19.642 25.082 20.465 1.00 37.53 173 SER A CA 1
ATOM 658 C C . SER A 1 91 ? 18.222 25.660 20.377 1.00 37.28 173 SER A C 1
ATOM 659 O O . SER A 1 91 ? 17.873 26.303 19.394 1.00 37.75 173 SER A O 1
ATOM 662 N N . ILE A 1 92 ? 17.417 25.446 21.410 1.00 37.30 174 ILE A N 1
ATOM 663 C CA . ILE A 1 92 ? 16.027 25.921 21.433 1.00 37.21 174 ILE A CA 1
ATOM 664 C C . ILE A 1 92 ? 15.926 27.447 21.587 1.00 37.43 174 ILE A C 1
ATOM 665 O O . ILE A 1 92 ? 15.107 28.088 20.921 1.00 37.07 174 ILE A O 1
ATOM 670 N N . TYR A 1 93 ? 16.768 28.020 22.449 1.00 37.57 175 TYR A N 1
ATOM 671 C CA . TYR A 1 93 ? 16.745 29.457 22.737 1.00 37.62 175 TYR A CA 1
ATOM 672 C C . TYR A 1 93 ? 17.175 30.307 21.534 1.00 38.67 175 TYR A C 1
ATOM 673 O O . TYR A 1 93 ? 16.530 31.309 21.215 1.00 38.58 175 TYR A O 1
ATOM 682 N N . GLY A 1 94 ? 18.263 29.902 20.878 1.00 40.07 176 GLY A N 1
ATOM 683 C CA . GLY A 1 94 ? 18.767 30.578 19.682 1.00 41.76 176 GLY A CA 1
ATOM 684 C C . GLY A 1 94 ? 19.153 32.036 19.860 1.00 43.12 176 GLY A C 1
ATOM 685 O O . GLY A 1 94 ? 18.617 32.911 19.180 1.00 43.34 176 GLY A O 1
ATOM 686 N N . ALA A 1 95 ? 20.081 32.302 20.777 1.00 44.50 177 ALA A N 1
ATOM 687 C CA . ALA A 1 95 ? 20.623 33.652 20.967 1.00 45.61 177 ALA A CA 1
ATOM 688 C C . ALA A 1 95 ? 21.779 33.886 19.993 1.00 46.52 177 ALA A C 1
ATOM 689 O O . ALA A 1 95 ? 22.541 32.952 19.725 1.00 46.72 177 ALA A O 1
ATOM 691 N N . PRO A 1 96 ? 21.914 35.126 19.458 1.00 47.26 178 PRO A N 1
ATOM 692 C CA . PRO A 1 96 ? 23.036 35.509 18.580 1.00 47.82 178 PRO A CA 1
ATOM 693 C C . PRO A 1 96 ? 24.414 35.203 19.180 1.00 48.48 178 PRO A C 1
ATOM 694 O O . PRO A 1 96 ? 24.585 35.260 20.401 1.00 48.66 178 PRO A O 1
ATOM 698 N N . GLY A 1 97 ? 25.381 34.888 18.314 1.00 49.21 179 GLY A N 1
ATOM 699 C CA . GLY A 1 97 ? 26.703 34.367 18.717 1.00 49.72 179 GLY A CA 1
ATOM 700 C C . GLY A 1 97 ? 26.577 33.098 19.569 1.00 50.00 179 GLY A C 1
ATOM 701 O O . GLY A 1 97 ? 27.551 32.617 20.153 1.00 50.09 179 GLY A O 1
ATOM 702 N N . GLN A 1 98 ? 25.354 32.572 19.609 1.00 50.29 180 GLN A N 1
ATOM 703 C CA . GLN A 1 98 ? 24.981 31.359 20.341 1.00 50.53 180 GLN A CA 1
ATOM 704 C C . GLN A 1 98 ? 25.322 31.350 21.844 1.00 50.27 180 GLN A C 1
ATOM 705 O O . GLN A 1 98 ? 25.607 30.292 22.436 1.00 50.30 180 GLN A O 1
ATOM 711 N N . ALA A 1 99 ? 25.251 32.540 22.446 1.00 49.65 181 ALA A N 1
ATOM 712 C CA . ALA A 1 99 ? 25.489 32.737 23.880 1.00 48.95 181 ALA A CA 1
ATOM 713 C C . ALA A 1 99 ? 24.506 31.953 24.756 1.00 48.25 181 ALA A C 1
ATOM 714 O O . ALA A 1 99 ? 23.376 31.669 24.335 1.00 48.27 181 ALA A O 1
ATOM 716 N N . GLU A 1 100 ? 24.949 31.610 25.966 1.00 47.18 182 GLU A N 1
ATOM 717 C CA . GLU A 1 100 ? 24.132 30.866 26.929 1.00 46.23 182 GLU A CA 1
ATOM 718 C C . GLU A 1 100 ? 22.774 31.520 27.192 1.00 44.95 182 GLU A C 1
ATOM 719 O O . GLU A 1 100 ? 22.685 32.744 27.316 1.00 44.92 182 GLU A O 1
ATOM 725 N N . PRO A 1 101 ? 21.706 30.703 27.259 1.00 43.71 183 PRO A N 1
ATOM 726 C CA . PRO A 1 101 ? 20.381 31.209 27.612 1.00 42.78 183 PRO A CA 1
ATOM 727 C C . PRO A 1 101 ? 20.352 31.684 29.075 1.00 41.86 183 PRO A C 1
ATOM 728 O O . PRO A 1 101 ? 21.252 31.319 29.842 1.00 41.85 183 PRO A O 1
ATOM 732 N N . PRO A 1 102 ? 19.340 32.497 29.464 1.00 40.84 184 PRO A N 1
ATOM 733 C CA . PRO A 1 102 ? 19.165 32.869 30.871 1.00 40.00 184 PRO A CA 1
ATOM 734 C C . PRO A 1 102 ? 18.951 31.619 31.713 1.00 39.12 184 PRO A C 1
ATOM 735 O O . PRO A 1 102 ? 18.471 30.608 31.192 1.00 38.95 184 PRO A O 1
ATOM 739 N N . GLN A 1 103 ? 19.298 31.694 32.996 1.00 37.91 185 GLN A N 1
ATOM 740 C CA . GLN A 1 103 ? 19.162 30.548 33.891 1.00 37.05 185 GLN A CA 1
ATOM 741 C C . GLN A 1 103 ? 17.705 30.097 34.035 1.00 36.41 185 GLN A C 1
ATOM 742 O O . GLN A 1 103 ? 17.435 28.899 34.105 1.00 35.91 185 GLN A O 1
ATOM 748 N N . ALA A 1 104 ? 16.781 31.059 34.060 1.00 35.93 186 ALA A N 1
ATOM 749 C CA . ALA A 1 104 ? 15.347 30.764 34.113 1.00 35.85 186 ALA A CA 1
ATOM 750 C C . ALA A 1 104 ? 14.885 29.855 32.967 1.00 36.02 186 ALA A C 1
ATOM 751 O O . ALA A 1 104 ? 13.987 29.024 33.163 1.00 36.44 186 ALA A O 1
ATOM 753 N N . PHE A 1 105 ? 15.510 29.994 31.791 1.00 35.54 187 PHE A N 1
ATOM 754 C CA . PHE A 1 105 ? 15.214 29.126 30.649 1.00 34.99 187 PHE A CA 1
ATOM 755 C C . PHE A 1 105 ? 15.827 27.732 30.750 1.00 35.15 187 PHE A C 1
ATOM 756 O O . PHE A 1 105 ? 15.159 26.730 30.456 1.00 35.17 187 PHE A O 1
ATOM 764 N N . ILE A 1 106 ? 17.098 27.661 31.129 1.00 35.29 188 ILE A N 1
ATOM 765 C CA . ILE A 1 106 ? 17.745 26.369 31.352 1.00 35.82 188 ILE A CA 1
ATOM 766 C C . ILE A 1 106 ? 17.001 25.569 32.427 1.00 35.84 188 ILE A C 1
ATOM 767 O O . ILE A 1 106 ? 16.953 24.336 32.366 1.00 35.78 188 ILE A O 1
ATOM 772 N N . ASP A 1 107 ? 16.411 26.274 33.393 1.00 36.25 189 ASP A N 1
ATOM 773 C CA . ASP A 1 107 ? 15.605 25.634 34.440 1.00 36.92 189 ASP A CA 1
ATOM 774 C C . ASP A 1 107 ? 14.299 25.030 33.910 1.00 36.68 189 ASP A C 1
ATOM 775 O O . ASP A 1 107 ? 13.891 23.965 34.367 1.00 37.28 189 ASP A O 1
ATOM 780 N N . GLU A 1 108 ? 13.656 25.693 32.950 1.00 36.24 190 GLU A N 1
ATOM 781 C CA . GLU A 1 108 ? 12.436 25.148 32.341 1.00 36.18 190 GLU A CA 1
ATOM 782 C C . GLU A 1 108 ? 12.740 23.906 31.514 1.00 35.95 190 GLU A C 1
ATOM 783 O O . GLU A 1 108 ? 11.967 22.945 31.533 1.00 36.01 190 GLU A O 1
ATOM 789 N N . VAL A 1 109 ? 13.870 23.939 30.806 1.00 35.41 191 VAL A N 1
ATOM 790 C CA . VAL A 1 109 ? 14.393 22.788 30.056 1.00 35.33 191 VAL A CA 1
ATOM 791 C C . VAL A 1 109 ? 14.774 21.636 30.996 1.00 35.27 191 VAL A C 1
ATOM 792 O O . VAL A 1 109 ? 14.402 20.499 30.755 1.00 36.19 191 VAL A O 1
ATOM 796 N N . ALA A 1 110 ? 15.500 21.936 32.066 1.00 35.04 192 ALA A N 1
ATOM 797 C CA . ALA A 1 110 ? 15.779 20.954 33.122 1.00 34.80 192 ALA A CA 1
ATOM 798 C C . ALA A 1 110 ? 14.521 20.231 33.622 1.00 34.86 192 ALA A C 1
ATOM 799 O O . ALA A 1 110 ? 14.504 19.005 33.707 1.00 35.80 192 ALA A O 1
ATOM 801 N N . LYS A 1 111 ? 13.481 20.991 33.953 1.00 34.59 193 LYS A N 1
ATOM 802 C CA . LYS A 1 111 ? 12.224 20.440 34.449 1.00 34.45 193 LYS A CA 1
ATOM 803 C C . LYS A 1 111 ? 11.488 19.572 33.440 1.00 34.36 193 LYS A C 1
ATOM 804 O O . LYS A 1 111 ? 10.754 18.658 33.822 1.00 34.60 193 LYS A O 1
ATOM 810 N N . VAL A 1 112 ? 11.673 19.865 32.157 1.00 34.26 194 VAL A N 1
ATOM 811 C CA . VAL A 1 112 ? 11.139 19.030 31.088 1.00 34.13 194 VAL A CA 1
ATOM 812 C C . VAL A 1 112 ? 11.813 17.651 31.057 1.00 34.17 194 VAL A C 1
ATOM 813 O O . VAL A 1 112 ? 11.127 16.629 30.971 1.00 33.97 194 VAL A O 1
ATOM 817 N N . TYR A 1 113 ? 13.143 17.624 31.144 1.00 34.59 195 TYR A N 1
ATOM 818 C CA . TYR A 1 113 ? 13.886 16.353 31.275 1.00 35.37 195 TYR A CA 1
ATOM 819 C C . TYR A 1 113 ? 13.509 15.534 32.521 1.00 35.11 195 TYR A C 1
ATOM 820 O O . TYR A 1 113 ? 13.507 14.305 32.471 1.00 35.28 195 TYR A O 1
ATOM 829 N N . GLU A 1 114 ? 13.181 16.214 33.623 1.00 34.72 196 GLU A N 1
ATOM 830 C CA . GLU A 1 114 ? 12.695 15.543 34.851 1.00 34.10 196 GLU A CA 1
ATOM 831 C C . GLU A 1 114 ? 11.315 14.941 34.691 1.00 33.75 196 GLU A C 1
ATOM 832 O O . GLU A 1 114 ? 11.080 13.814 35.128 1.00 33.66 196 GLU A O 1
ATOM 838 N N . ILE A 1 115 ? 10.402 15.702 34.082 1.00 33.70 197 ILE A N 1
ATOM 839 C CA . ILE A 1 115 ? 9.046 15.241 33.777 1.00 33.82 197 ILE A CA 1
ATOM 840 C C . ILE A 1 115 ? 9.080 13.988 32.908 1.00 34.51 197 ILE A C 1
ATOM 841 O O . ILE A 1 115 ? 8.257 13.092 33.078 1.00 34.78 197 ILE A O 1
ATOM 846 N N . ASN A 1 116 ? 10.032 13.943 31.979 1.00 35.60 198 ASN A N 1
ATOM 847 C CA . ASN A 1 116 ? 10.154 12.856 31.006 1.00 36.73 198 ASN A CA 1
ATOM 848 C C . ASN A 1 116 ? 11.096 11.720 31.450 1.00 38.04 198 ASN A C 1
ATOM 849 O O . ASN A 1 116 ? 11.388 10.823 30.661 1.00 38.42 198 ASN A O 1
ATOM 854 N N . HIS A 1 117 ? 11.571 11.766 32.699 1.00 39.30 199 HIS A N 1
ATOM 855 C CA . HIS A 1 117 ? 12.489 10.750 33.264 1.00 40.30 199 HIS A CA 1
ATOM 856 C C . HIS A 1 117 ? 13.833 10.695 32.557 1.00 40.16 199 HIS A C 1
ATOM 857 O O . HIS A 1 117 ? 14.416 9.620 32.432 1.00 41.14 199 HIS A O 1
ATOM 864 N N . GLY A 1 118 ? 14.320 11.822 32.064 1.00 40.02 200 GLY A N 1
ATOM 865 C CA . GLY A 1 118 ? 15.607 11.826 31.391 1.00 39.49 200 GLY A CA 1
ATOM 866 C C . GLY A 1 118 ? 15.560 11.969 29.878 1.00 39.39 200 GLY A C 1
ATOM 867 O O . GLY A 1 118 ? 16.559 12.364 29.280 1.00 38.90 200 GLY A O 1
ATOM 868 N N . ARG A 1 119 ? 14.413 11.648 29.268 1.00 39.58 201 ARG A N 1
ATOM 869 C CA . ARG A 1 119 ? 14.172 11.880 27.833 1.00 39.69 201 ARG A CA 1
ATOM 870 C C . ARG A 1 119 ? 13.956 13.354 27.524 1.00 39.36 201 ARG A C 1
ATOM 871 O O . ARG A 1 119 ? 13.526 14.133 28.388 1.00 39.42 201 ARG A O 1
ATOM 879 N N . GLY A 1 120 ? 14.199 13.722 26.265 1.00 38.61 202 GLY A N 1
ATOM 880 C CA . GLY A 1 120 ? 14.067 15.105 25.819 1.00 37.59 202 GLY A CA 1
ATOM 881 C C . GLY A 1 120 ? 12.637 15.531 25.520 1.00 36.89 202 GLY A C 1
ATOM 882 O O . GLY A 1 120 ? 11.721 14.697 25.487 1.00 37.23 202 GLY A O 1
ATOM 883 N N . PRO A 1 121 ? 12.440 16.835 25.275 1.00 36.25 203 PRO A N 1
ATOM 884 C CA . PRO A 1 121 ? 11.093 17.388 25.082 1.00 35.88 203 PRO A CA 1
ATOM 885 C C . PRO A 1 121 ? 10.343 16.779 23.896 1.00 35.45 203 PRO A C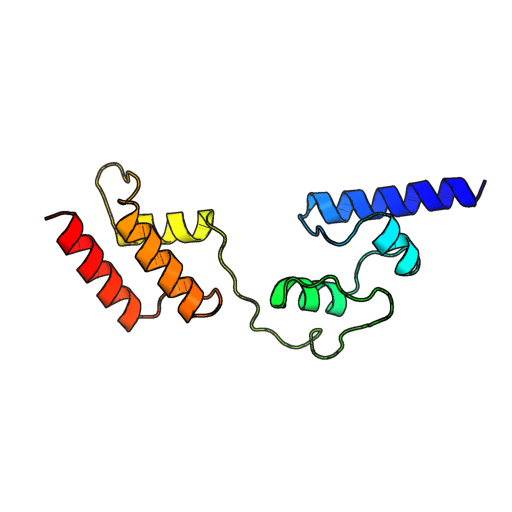 1
ATOM 886 O O . PRO A 1 121 ? 10.922 16.597 22.821 1.00 35.37 203 PRO A O 1
ATOM 890 N N . ASN A 1 122 ? 9.069 16.449 24.109 1.00 34.75 204 ASN A N 1
ATOM 891 C CA . ASN A 1 122 ? 8.196 16.077 23.018 1.00 34.46 204 ASN A CA 1
ATOM 892 C C . ASN A 1 122 ? 7.815 17.321 22.193 1.00 34.37 204 ASN A C 1
ATOM 893 O O . ASN A 1 122 ? 8.327 18.424 22.450 1.00 34.12 204 ASN A O 1
ATOM 898 N N . GLN A 1 123 ? 6.932 17.144 21.213 1.00 33.88 205 GLN A N 1
ATOM 899 C CA . GLN A 1 123 ? 6.539 18.234 20.320 1.00 34.07 205 GLN A CA 1
ATOM 900 C C . GLN A 1 123 ? 5.771 19.319 21.060 1.00 33.52 205 GLN A C 1
ATOM 901 O O . GLN A 1 123 ? 6.065 20.504 20.904 1.00 33.27 205 GLN A O 1
ATOM 907 N N . GLU A 1 124 ? 4.796 18.911 21.869 1.00 33.25 206 GLU A N 1
ATOM 908 C CA . GLU A 1 124 ? 4.032 19.861 22.683 1.00 33.28 206 GLU A CA 1
ATOM 909 C C . GLU A 1 124 ? 4.913 20.657 23.654 1.00 32.56 206 GLU A C 1
ATOM 910 O O . GLU A 1 124 ? 4.740 21.867 23.786 1.00 32.16 206 GLU A O 1
ATOM 916 N N . GLN A 1 125 ? 5.856 19.974 24.307 1.00 32.44 207 GLN A N 1
ATOM 917 C CA . GLN A 1 125 ? 6.816 20.601 25.244 1.00 32.15 207 GLN A CA 1
ATOM 918 C C . GLN A 1 125 ? 7.775 21.552 24.522 1.00 32.30 207 GLN A C 1
ATOM 919 O O . GLN A 1 125 ? 8.151 22.595 25.065 1.00 32.36 207 GLN A O 1
ATOM 925 N N . MET A 1 126 ? 8.168 21.179 23.306 1.00 31.81 208 MET A N 1
ATOM 926 C CA . MET A 1 126 ? 9.003 22.018 22.455 1.00 32.32 208 MET A CA 1
ATOM 927 C C . MET A 1 126 ? 8.344 23.368 22.171 1.00 31.36 208 MET A C 1
ATOM 928 O O . MET A 1 126 ? 8.997 24.404 22.239 1.00 31.37 208 MET A O 1
ATOM 933 N N . LYS A 1 127 ? 7.049 23.341 21.875 1.00 30.44 209 LYS A N 1
ATOM 934 C CA . LYS A 1 127 ? 6.240 24.544 21.712 1.00 30.23 209 LYS A CA 1
ATOM 935 C 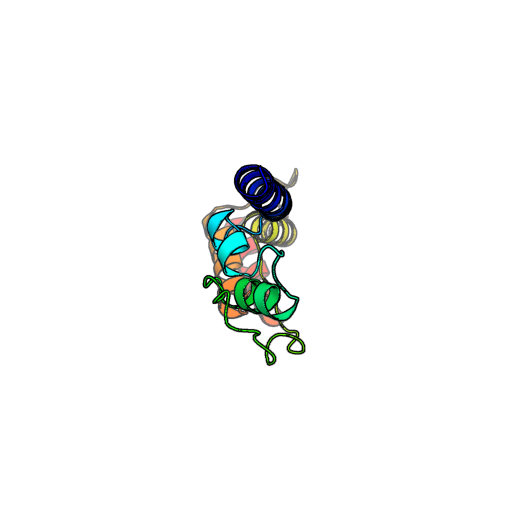C . LYS A 1 127 ? 6.171 25.446 22.953 1.00 30.15 209 LYS A C 1
ATOM 936 O O . LYS A 1 127 ? 6.314 26.661 22.842 1.00 29.93 209 LYS A O 1
ATOM 942 N N . ASP A 1 128 ? 5.942 24.851 24.124 1.00 30.17 210 ASP A N 1
ATOM 943 C CA . ASP A 1 128 ? 6.035 25.560 25.402 1.00 29.79 210 ASP A CA 1
ATOM 944 C C . ASP A 1 128 ? 7.407 26.242 25.586 1.00 29.29 210 ASP A C 1
ATOM 945 O O . ASP A 1 128 ? 7.478 27.430 25.907 1.00 28.62 210 ASP A O 1
ATOM 950 N N . LEU A 1 129 ? 8.482 25.491 25.356 1.00 28.95 211 LEU A N 1
ATOM 951 C CA . LEU A 1 129 ? 9.845 26.005 25.507 1.00 29.70 211 LEU A CA 1
ATOM 952 C C . LEU A 1 129 ? 10.176 27.120 24.524 1.00 30.12 211 LEU A C 1
ATOM 953 O O . LEU A 1 129 ? 10.803 28.113 24.904 1.00 30.03 211 LEU A O 1
ATOM 958 N N . LEU A 1 130 ? 9.750 26.955 23.268 1.00 30.44 212 LEU A N 1
ATOM 959 C CA . LEU A 1 130 ? 9.922 27.989 22.256 1.00 30.96 212 LEU A CA 1
ATOM 960 C C . LEU A 1 130 ? 9.112 29.229 22.603 1.00 31.00 212 LEU A C 1
ATOM 961 O O . LEU A 1 130 ? 9.610 30.338 22.479 1.00 31.43 212 LEU A O 1
ATOM 966 N N . LEU A 1 131 ? 7.874 29.052 23.055 1.00 31.15 213 LEU A N 1
ATOM 967 C CA . LEU A 1 131 ? 7.100 30.178 23.575 1.00 31.63 213 LEU A CA 1
ATOM 968 C C . LEU A 1 131 ? 7.830 30.901 24.712 1.00 32.19 213 LEU A C 1
ATOM 969 O O . LEU A 1 131 ? 7.905 32.132 24.717 1.00 32.80 213 LEU A O 1
ATOM 974 N N . THR A 1 132 ? 8.362 30.126 25.653 1.00 32.87 214 THR A N 1
ATOM 975 C CA . THR A 1 132 ? 9.124 30.627 26.793 1.00 33.70 214 THR A CA 1
ATOM 976 C C . THR A 1 132 ? 10.362 31.424 26.368 1.00 34.25 214 THR A C 1
ATOM 977 O O . THR A 1 132 ? 10.572 32.531 26.857 1.00 34.64 214 THR A O 1
ATOM 981 N N . ALA A 1 133 ? 11.163 30.861 25.459 1.00 35.05 215 ALA A N 1
ATOM 982 C CA . ALA A 1 133 ? 12.350 31.530 24.904 1.00 35.54 215 ALA A CA 1
ATOM 983 C C . ALA A 1 133 ? 12.027 32.885 24.281 1.00 35.91 215 ALA A C 1
ATOM 984 O O . ALA A 1 133 ? 12.784 33.844 24.441 1.00 35.67 215 ALA A O 1
ATOM 986 N N . MET A 1 134 ? 10.894 32.964 23.589 1.00 36.88 216 MET A N 1
ATOM 987 C CA . MET A 1 134 ? 10.510 34.185 22.862 1.00 38.02 216 MET A CA 1
ATOM 988 C C . MET A 1 134 ? 10.113 35.337 23.765 1.00 38.26 216 MET A C 1
ATOM 989 O O . MET A 1 134 ? 10.398 36.495 23.455 1.00 38.17 216 MET A O 1
ATOM 994 N N . GLU A 1 135 ? 9.454 35.006 24.875 1.00 39.13 217 GLU A N 1
ATOM 995 C CA . GLU A 1 135 ? 9.145 35.959 25.944 1.00 40.03 217 GLU A CA 1
ATOM 996 C C . GLU A 1 135 ? 10.378 36.506 26.660 1.00 40.23 217 GLU A C 1
ATOM 997 O O . GLU A 1 135 ? 10.398 37.663 27.074 1.00 40.55 217 GLU A O 1
ATOM 1003 N N . MET A 1 136 ? 11.399 35.676 26.812 1.00 40.59 218 MET A N 1
ATOM 1004 C CA . MET A 1 136 ? 12.594 36.083 27.544 1.00 41.22 218 MET A CA 1
ATOM 1005 C C . MET A 1 136 ? 13.564 36.917 26.712 1.00 41.86 218 MET A C 1
ATOM 1006 O O . MET A 1 136 ? 14.403 37.626 27.267 1.00 42.06 218 MET A O 1
ATOM 1011 N N . LYS A 1 137 ? 13.446 36.838 25.389 1.00 42.72 219 LYS A N 1
ATOM 1012 C CA . LYS A 1 137 ? 14.273 37.653 24.492 1.00 43.45 219 LYS A CA 1
ATOM 1013 C C . LYS A 1 137 ? 13.615 38.993 24.142 1.00 43.95 219 LYS A C 1
ATOM 1014 O O . LYS A 1 137 ? 14.301 39.948 23.763 1.00 44.15 219 LYS A O 1
ATOM 1020 N N . HIS A 1 138 ? 12.293 39.061 24.278 1.00 44.66 220 HIS A N 1
ATOM 1021 C CA . HIS A 1 138 ? 11.531 40.264 23.918 1.00 45.38 220 HIS A CA 1
ATOM 1022 C C . HIS A 1 138 ? 11.538 41.305 25.039 1.00 45.58 220 HIS A C 1
ATOM 1023 O O . HIS A 1 138 ? 11.534 40.957 26.223 1.00 45.91 220 HIS A O 1
#

CATH classification: 1.10.150.620 (+1 more: 1.10.8.880)

Foldseek 3Di:
DVVVVLLVLLCVQQVVCVVVVNNLSHSVLCVLLVSHDADQQQSQCCLQPVDRRRSPDNRPVSNPDDDRAADDLVRLQVVQLVLLPDPVSDGDDPVLSVLQVVQCVVVVRDGDDPVSSVVSNVVSVVRVD

Secondary structure (DSSP, 8-state):
-HHHHHHHHHHHHHHHHHHTT-TT--HHHHHHTTSSPPPHHHHHHHHHH-SPPPTT---TTTTS--------HHHHHHHHHHHH--GGGPPPPHHHHHHHHHHHHHTTTPPP-HHHHHHHHHHHHHHH-

InterPro domains:
  IPR002662 Birnavirus VP2 protein [PF01766] (1-433)
  IPR002663 Birnavirus VP3 protein [PF01767] (722-955)
  IPR025775 Birnavirus VP4 protease domain [PF01768] (435-703)
  IPR025775 Birnavirus VP4 protease domain [PS51548] (494-736)
  IPR029053 Viral coat protein subunit [G3DSA:2.60.120.20] (1-401)
  IPR043048 Birnavirus VP3, domain 1 [G3DSA:1.10.150.620] (818-896)
  IPR043049 Birnavirus VP3, domain 2 [G3DSA:1.10.8.880] (897-956)

Nearest PDB structures (foldseek):
  9eqp-assembly2_C  TM=9.784E-01  e=2.155E-17  Infectious bursal disease virus

B-factor: mean 40.91, std 9.12, range [20.0, 80.68]

Organism: Avian infectious bursal disease virus (strain PBG-98) (NCBI:txid11000)

Sequence (129 aa):
TPEEAQREKDTRISKKMETMGIYFATPEWVALNGHRGPSPGQLKYWQNTREIPDPNEDYLDYVHAEKSRLASEEQILRAATSIYGAPGQAEPPQAFIDEVAKVYEINHGRGPNQEQMKDLLLTAMEMKH

Solvent-accessible surface area: 8755 Å² total; per-residue (Å²): 134,118,102,80,62,67,148,104,68,11,61,151,26,3,154,131,26,70,118,110,18,15,156,13,0,49,46,119,11,0,37,125,11,56,54,114,16,19,24,94,1,0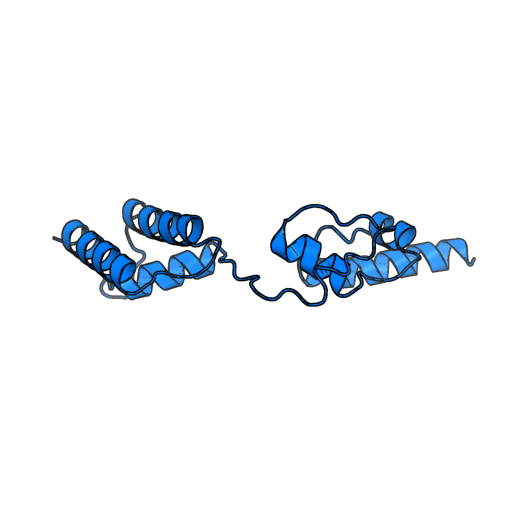,56,52,31,26,63,54,49,137,96,128,0,66,31,138,83,86,18,130,109,64,56,172,44,131,90,18,113,92,27,62,144,132,70,19,59,66,21,0,24,90,20,15,37,14,125,89,104,60,127,8,55,115,58,0,23,62,70,0,24,120,11,13,127,120,27,135,8,96,14,26,85,156,120,30,58,119,78,0,77,112,21,2,123,112,73,107,205

Radius of gyration: 20.58 Å; Cα contacts (8 Å, |Δi|>4): 123; chains: 1; bounding box: 48×54×30 Å